Protein AF-A0AAE3IFM4-F1 (afdb_monomer_lite)

pLDDT: mean 79.19, std 12.28, range [44.66, 89.06]

Foldseek 3Di:
DDPVVVVFWDFLVRLCVVVVHDSVVLVVCCVVVNFPFPDQDPVPRTGIGGNVSVVVSVVVVVVPD

InterPro domains:
  IPR000551 MerR-type HTH domain [PF00376] (11-49)
  IPR000551 MerR-type HTH domain [PS50937] (9-50)
  IPR009061 Putative DNA-binding domain superfamily [SSF46955] (8-57)

Sequence (65 aa):
MNQEQKKKYLSIKEMGQKRGVSSKTLRYYDSIGIFKADYVDPDTGYRYYDPQQYEKICGYAERTL

Radius of gyration: 12.37 Å; chains: 1; bounding box: 27×29×31 Å

Organism: NCBI:txid2981726

Structure (mmCIF, N/CA/C/O backbone):
data_AF-A0AAE3IFM4-F1
#
_entry.id   AF-A0AAE3IFM4-F1
#
loop_
_atom_site.group_PDB
_atom_site.id
_atom_site.type_symbol
_atom_site.label_atom_id
_atom_site.label_alt_id
_atom_site.label_comp_id
_atom_site.label_asym_id
_atom_site.label_entity_id
_atom_site.label_seq_id
_atom_site.pdbx_PDB_ins_code
_atom_site.Cartn_x
_atom_site.Cartn_y
_atom_site.Cartn_z
_atom_site.occupancy
_atom_site.B_iso_or_equiv
_atom_site.auth_seq_id
_atom_site.auth_comp_id
_atom_site.auth_asym_id
_atom_site.auth_atom_id
_atom_site.pdbx_PDB_model_num
ATOM 1 N N . MET A 1 1 ? -13.703 -4.681 7.967 1.00 60.66 1 MET A N 1
ATOM 2 C CA . MET A 1 1 ? -12.599 -5.598 8.340 1.00 60.66 1 MET A CA 1
ATOM 3 C C . MET A 1 1 ? -12.815 -6.100 9.766 1.00 60.66 1 MET A C 1
ATOM 5 O O . MET A 1 1 ? -13.003 -5.274 10.650 1.00 60.66 1 MET A O 1
ATOM 9 N N . ASN A 1 2 ? -12.849 -7.415 10.004 1.00 68.94 2 ASN A N 1
ATOM 10 C CA . ASN A 1 2 ? -13.002 -7.993 11.354 1.00 68.94 2 ASN A CA 1
ATOM 11 C C . ASN A 1 2 ? -11.632 -8.161 12.060 1.00 68.94 2 ASN A C 1
ATOM 13 O O . ASN A 1 2 ? -10.578 -8.023 11.436 1.00 68.94 2 ASN A O 1
ATOM 17 N N . GLN A 1 3 ? -11.626 -8.369 13.385 1.00 57.94 3 GLN A N 1
ATOM 18 C CA . GLN A 1 3 ? -10.399 -8.317 14.209 1.00 57.94 3 GLN A CA 1
ATOM 19 C C . GLN A 1 3 ? -9.316 -9.323 13.775 1.00 57.94 3 GLN A C 1
ATOM 21 O O . GLN A 1 3 ? -8.127 -9.031 13.887 1.00 57.94 3 GLN A O 1
ATOM 26 N N . GLU A 1 4 ? -9.715 -10.468 13.223 1.00 62.28 4 GLU A N 1
ATOM 27 C CA . GLU A 1 4 ? -8.800 -11.505 12.737 1.00 62.28 4 GLU A CA 1
ATOM 28 C C . GLU A 1 4 ? -8.144 -11.138 11.395 1.00 62.28 4 GLU A C 1
ATOM 30 O O . GLU A 1 4 ? -6.943 -11.333 11.207 1.00 62.28 4 GLU A O 1
ATOM 35 N N . GLN A 1 5 ? -8.898 -10.501 10.494 1.00 62.09 5 GLN A N 1
ATOM 36 C CA . GLN A 1 5 ? -8.378 -9.941 9.243 1.00 62.09 5 GLN A CA 1
ATOM 37 C C . GLN A 1 5 ? -7.371 -8.817 9.505 1.00 62.09 5 GLN A C 1
ATOM 39 O O . GLN A 1 5 ? -6.324 -8.757 8.862 1.00 62.09 5 GLN A O 1
ATOM 44 N N . LYS A 1 6 ? -7.630 -7.971 10.509 1.00 63.28 6 LYS A N 1
ATOM 45 C CA . LYS A 1 6 ? -6.750 -6.849 10.875 1.00 63.28 6 LYS A CA 1
ATOM 46 C C . LYS A 1 6 ? -5.333 -7.294 11.266 1.00 63.28 6 LYS A C 1
ATOM 48 O O . LYS A 1 6 ? -4.398 -6.522 11.111 1.00 63.28 6 LYS A O 1
ATOM 53 N N . LYS A 1 7 ? -5.177 -8.530 11.760 1.00 66.31 7 LYS A N 1
ATOM 54 C CA . LYS A 1 7 ? -3.877 -9.142 12.089 1.00 66.31 7 LYS A CA 1
ATOM 55 C C . LYS A 1 7 ? -3.122 -9.678 10.868 1.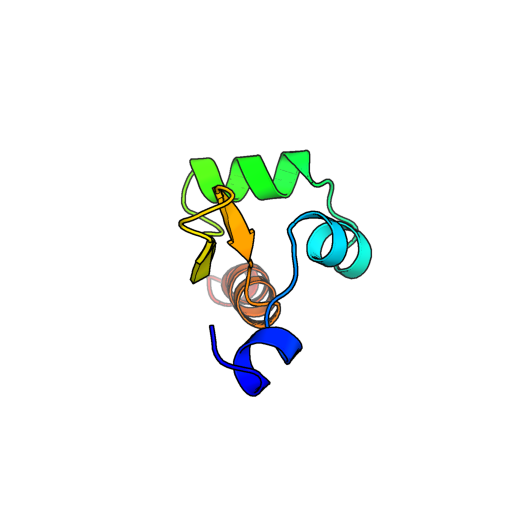00 66.31 7 LYS A C 1
ATOM 57 O O . LYS A 1 7 ? -1.912 -9.867 10.955 1.00 66.31 7 LYS A O 1
ATOM 62 N N . LYS A 1 8 ? -3.823 -9.975 9.769 1.00 78.94 8 LYS A N 1
ATOM 63 C CA . LYS A 1 8 ? -3.236 -10.541 8.546 1.00 78.94 8 LYS A CA 1
ATOM 64 C C . LYS A 1 8 ? -2.833 -9.473 7.538 1.00 78.94 8 LYS A C 1
ATOM 66 O O . LYS A 1 8 ? -1.798 -9.631 6.901 1.00 78.94 8 LYS A O 1
ATOM 71 N N . TYR A 1 9 ? -3.612 -8.404 7.406 1.00 84.31 9 TYR A N 1
ATOM 72 C CA . TYR A 1 9 ? -3.325 -7.359 6.430 1.00 84.31 9 TYR A CA 1
ATOM 73 C C . TYR A 1 9 ? -2.286 -6.359 6.928 1.00 84.31 9 TYR A C 1
ATOM 75 O O . TYR A 1 9 ? -2.286 -5.960 8.089 1.00 84.31 9 TYR A O 1
ATOM 83 N N . LEU A 1 10 ? -1.430 -5.917 6.013 1.00 86.94 10 LEU A N 1
ATOM 84 C CA . LEU A 1 10 ? -0.392 -4.931 6.267 1.00 86.94 10 LEU A CA 1
ATOM 85 C C . LEU A 1 10 ? -0.664 -3.665 5.460 1.00 86.94 10 LEU A C 1
ATOM 87 O O . LEU A 1 10 ? -1.080 -3.714 4.298 1.00 86.94 10 LEU A O 1
ATOM 91 N N . SER A 1 11 ? -0.401 -2.509 6.061 1.00 87.88 11 SER A N 1
ATOM 92 C CA . SER A 1 11 ? -0.386 -1.254 5.314 1.00 87.88 11 SER A CA 1
ATOM 93 C C . SER A 1 11 ? 0.757 -1.242 4.295 1.00 87.88 11 SER A C 1
ATOM 95 O O . SER A 1 11 ? 1.751 -1.961 4.419 1.00 87.88 11 SER A O 1
ATOM 97 N N . ILE A 1 12 ? 0.675 -0.349 3.307 1.00 86.50 12 ILE A N 1
ATOM 98 C CA . ILE A 1 12 ? 1.742 -0.163 2.306 1.00 86.50 12 ILE A CA 1
ATOM 99 C C . ILE A 1 12 ? 3.111 0.129 2.948 1.00 86.50 12 ILE A C 1
ATOM 101 O O . ILE A 1 12 ? 4.157 -0.197 2.388 1.00 86.50 12 ILE A O 1
ATOM 105 N N . LYS A 1 13 ? 3.111 0.779 4.119 1.00 87.38 13 LYS A N 1
ATOM 106 C CA . LYS A 1 13 ? 4.327 1.150 4.841 1.00 87.38 13 LYS A CA 1
ATOM 107 C C . LYS A 1 13 ? 4.931 -0.071 5.529 1.00 87.38 13 LYS A C 1
ATOM 109 O O . LYS A 1 13 ? 6.128 -0.304 5.390 1.00 87.38 13 LYS A O 1
ATOM 114 N N . GLU A 1 14 ? 4.103 -0.869 6.198 1.00 88.31 14 GLU A N 1
ATOM 115 C CA . GLU A 1 14 ? 4.521 -2.119 6.843 1.00 88.31 14 GLU A CA 1
ATOM 116 C C . GLU A 1 14 ? 4.982 -3.160 5.818 1.00 88.31 14 GLU A C 1
ATOM 118 O O . GLU A 1 14 ? 6.026 -3.782 6.003 1.00 88.31 14 GLU A O 1
ATOM 123 N N . MET A 1 15 ? 4.268 -3.296 4.695 1.00 86.62 15 MET A N 1
ATOM 124 C CA . MET A 1 15 ? 4.693 -4.153 3.582 1.00 86.62 15 MET A CA 1
ATOM 125 C C . MET A 1 15 ? 6.054 -3.738 3.038 1.00 86.62 15 MET A C 1
ATOM 127 O O . MET A 1 15 ? 6.922 -4.586 2.832 1.00 86.62 15 MET A O 1
ATOM 131 N N . GLY A 1 16 ? 6.252 -2.435 2.833 1.00 87.56 16 GLY A N 1
ATOM 132 C CA . GLY A 1 16 ? 7.514 -1.913 2.332 1.00 87.56 16 GLY A CA 1
ATOM 133 C C . GLY A 1 16 ? 8.685 -2.203 3.269 1.00 87.56 16 GLY A C 1
ATOM 134 O O . GL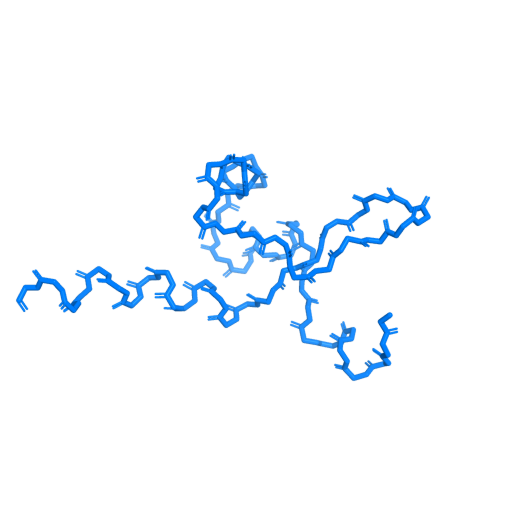Y A 1 16 ? 9.722 -2.690 2.827 1.00 87.56 16 GLY A O 1
ATOM 135 N N . GLN A 1 17 ? 8.491 -2.000 4.575 1.00 87.81 17 GLN A N 1
ATOM 136 C CA . GLN A 1 17 ? 9.498 -2.333 5.587 1.00 87.81 17 GLN A CA 1
ATOM 137 C C . GLN A 1 17 ? 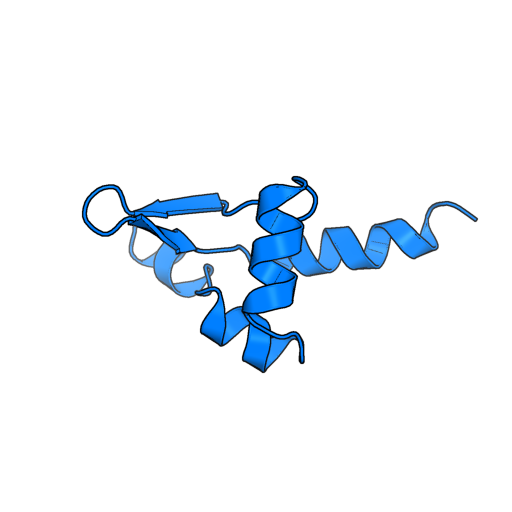9.798 -3.835 5.637 1.00 87.81 17 GLN A C 1
ATOM 139 O O . GLN A 1 17 ? 10.961 -4.221 5.700 1.00 87.81 17 GLN A O 1
ATOM 144 N N . LYS A 1 18 ? 8.771 -4.689 5.558 1.00 85.81 18 LYS A N 1
ATOM 145 C CA . LYS A 1 18 ? 8.926 -6.147 5.662 1.00 85.81 18 LYS A CA 1
ATOM 146 C C . LYS A 1 18 ? 9.586 -6.778 4.436 1.00 85.81 18 LYS A C 1
ATOM 148 O O . LYS A 1 18 ? 10.316 -7.754 4.576 1.00 85.81 18 LYS A O 1
ATOM 153 N N . ARG A 1 19 ? 9.308 -6.262 3.235 1.00 83.56 19 ARG A N 1
ATOM 154 C CA . ARG A 1 19 ? 9.830 -6.804 1.965 1.00 83.56 19 ARG A CA 1
ATOM 155 C C . ARG A 1 19 ? 11.042 -6.036 1.424 1.00 83.56 19 ARG A C 1
ATOM 157 O O . ARG A 1 19 ? 11.580 -6.431 0.398 1.00 83.56 19 ARG A O 1
ATOM 164 N N . GLY A 1 20 ? 11.469 -4.954 2.081 1.00 85.56 20 GLY A N 1
ATOM 165 C CA . GLY A 1 20 ? 12.570 -4.107 1.607 1.00 85.56 20 GLY A CA 1
ATOM 166 C C . GLY A 1 20 ? 12.217 -3.295 0.355 1.00 85.56 20 GLY A C 1
ATOM 167 O O . GLY A 1 20 ? 13.089 -2.958 -0.439 1.00 85.56 20 GLY A O 1
ATOM 168 N N . VAL A 1 21 ? 10.932 -2.994 0.158 1.00 85.25 21 VAL A N 1
ATOM 169 C CA . VAL A 1 21 ? 10.415 -2.304 -1.030 1.00 85.25 21 VAL A CA 1
ATOM 170 C C . VAL A 1 21 ? 9.901 -0.923 -0.640 1.00 85.25 21 VAL A C 1
ATOM 172 O O . VAL A 1 21 ? 9.297 -0.732 0.412 1.00 85.25 21 VAL A O 1
ATOM 175 N N . SER A 1 22 ? 10.101 0.079 -1.494 1.00 87.94 22 SER A N 1
ATOM 176 C CA . SER A 1 22 ? 9.572 1.412 -1.208 1.00 87.94 22 SER A CA 1
ATOM 177 C C . SER A 1 22 ? 8.039 1.444 -1.305 1.00 87.94 22 SER A C 1
ATOM 179 O O . SER A 1 22 ? 7.426 0.816 -2.172 1.00 87.94 22 SER A O 1
ATOM 181 N N . SER A 1 23 ? 7.397 2.281 -0.486 1.00 87.56 23 SER A N 1
ATOM 182 C CA . SER A 1 23 ? 5.955 2.556 -0.586 1.00 87.56 23 SER A CA 1
ATOM 183 C C . SER A 1 23 ? 5.540 3.108 -1.958 1.00 87.56 23 SER A C 1
ATOM 185 O O . SER A 1 23 ? 4.365 3.066 -2.319 1.00 87.56 23 SER A O 1
ATOM 187 N N . LYS A 1 24 ? 6.483 3.693 -2.708 1.00 89.06 24 LYS A N 1
ATOM 188 C CA . LYS A 1 24 ? 6.257 4.200 -4.066 1.00 89.06 24 LYS A CA 1
ATOM 189 C C . LYS A 1 24 ? 6.171 3.047 -5.065 1.00 89.06 24 LYS A C 1
ATOM 191 O O . LYS A 1 24 ? 5.248 3.022 -5.868 1.00 89.06 24 LYS A O 1
ATOM 196 N N . THR A 1 25 ? 7.070 2.073 -4.961 1.00 88.81 25 THR A N 1
ATOM 197 C CA . THR A 1 25 ? 7.071 0.863 -5.795 1.00 88.81 25 THR A CA 1
ATOM 198 C C . THR A 1 25 ? 5.809 0.032 -5.572 1.00 88.81 25 THR A C 1
ATOM 200 O O . THR A 1 25 ? 5.179 -0.383 -6.535 1.00 88.81 25 THR A O 1
ATOM 203 N N . LEU A 1 26 ? 5.370 -0.137 -4.319 1.00 86.12 26 LEU A N 1
ATOM 204 C CA . LEU A 1 26 ? 4.121 -0.852 -4.025 1.00 86.12 26 LEU A CA 1
ATOM 205 C C . LEU A 1 26 ? 2.891 -0.145 -4.620 1.00 86.12 26 LEU A C 1
ATOM 207 O O . LEU A 1 26 ? 2.033 -0.804 -5.195 1.00 86.12 26 LEU A O 1
ATOM 211 N N . ARG A 1 27 ? 2.834 1.195 -4.564 1.00 87.75 27 ARG A N 1
ATOM 212 C CA . ARG A 1 27 ? 1.785 1.976 -5.254 1.00 87.75 27 ARG A CA 1
ATOM 213 C C . ARG A 1 27 ? 1.834 1.821 -6.765 1.00 87.75 27 ARG A C 1
ATOM 215 O O . ARG A 1 27 ? 0.792 1.778 -7.405 1.00 87.75 27 ARG A O 1
ATOM 222 N N . TYR A 1 28 ? 3.036 1.759 -7.328 1.00 89.00 28 TYR A N 1
ATOM 223 C CA . TYR A 1 28 ? 3.200 1.517 -8.751 1.00 89.00 28 TYR A CA 1
ATOM 224 C C . TYR A 1 28 ? 2.635 0.143 -9.134 1.00 89.00 28 TYR A C 1
ATOM 226 O O . TYR A 1 28 ? 1.836 0.070 -10.059 1.00 89.00 28 TYR A O 1
ATOM 234 N N . TYR A 1 29 ? 2.952 -0.911 -8.372 1.00 87.19 29 TYR A N 1
ATOM 235 C CA . TYR A 1 29 ? 2.418 -2.262 -8.586 1.00 87.19 29 TYR A CA 1
ATOM 236 C C . TYR A 1 29 ? 0.895 -2.357 -8.427 1.00 87.19 29 TYR A C 1
ATOM 238 O O . TYR A 1 29 ? 0.262 -3.089 -9.188 1.00 87.19 29 TYR A O 1
ATOM 246 N N . ASP A 1 30 ? 0.305 -1.599 -7.501 1.00 87.50 30 ASP A N 1
ATOM 247 C CA . ASP A 1 30 ? -1.154 -1.454 -7.362 1.00 87.50 30 ASP A CA 1
ATOM 248 C C . ASP A 1 30 ? -1.763 -0.790 -8.605 1.00 87.50 30 ASP A C 1
ATOM 250 O O . ASP A 1 30 ? -2.709 -1.316 -9.191 1.00 87.50 30 ASP A O 1
ATOM 254 N N . SER A 1 31 ? -1.149 0.295 -9.092 1.00 87.69 31 SER A N 1
ATOM 255 C CA . SER A 1 31 ? -1.622 1.043 -10.266 1.00 87.69 31 SER A CA 1
ATOM 256 C C . SER A 1 31 ? -1.593 0.235 -11.563 1.00 87.69 31 SER A C 1
ATOM 258 O O . SER A 1 31 ? -2.469 0.419 -12.404 1.00 87.69 31 SER A O 1
ATOM 260 N N . ILE A 1 32 ? -0.596 -0.633 -11.743 1.00 89.06 32 ILE A N 1
ATOM 261 C CA . ILE A 1 32 ? -0.495 -1.518 -12.917 1.00 89.06 32 ILE A CA 1
ATOM 262 C C . ILE A 1 32 ? -1.211 -2.861 -12.702 1.00 89.06 32 ILE A C 1
ATOM 264 O O . ILE A 1 32 ? -1.215 -3.711 -13.587 1.00 89.06 32 ILE A O 1
ATOM 268 N N . GLY A 1 33 ? -1.824 -3.064 -11.532 1.00 84.88 33 GLY A N 1
ATOM 269 C CA . GLY A 1 33 ? -2.638 -4.235 -11.218 1.00 84.88 33 GLY A CA 1
ATOM 270 C C . GLY A 1 33 ? -1.868 -5.515 -10.887 1.00 84.88 33 GLY A C 1
ATOM 271 O O . GLY A 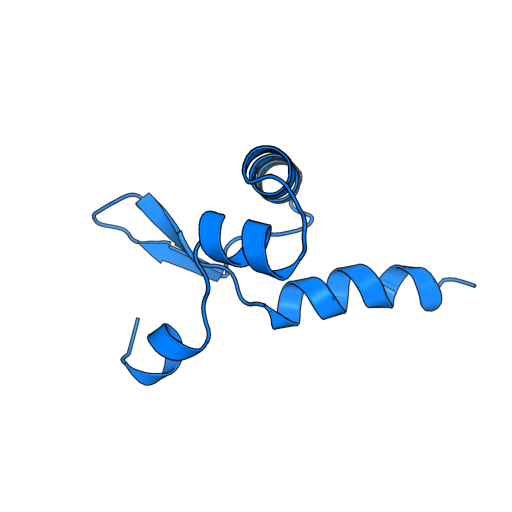1 33 ? -2.500 -6.563 -10.783 1.00 84.88 33 GLY A O 1
ATOM 272 N N . ILE A 1 34 ? -0.549 -5.439 -10.689 1.00 83.69 34 ILE A N 1
ATOM 273 C CA . ILE A 1 34 ? 0.290 -6.578 -10.281 1.00 83.69 34 ILE A CA 1
ATOM 274 C C . ILE A 1 34 ? 0.089 -6.902 -8.795 1.00 83.69 34 ILE A C 1
ATOM 276 O O . ILE A 1 34 ? 0.094 -8.070 -8.415 1.00 83.69 34 ILE A O 1
ATOM 280 N N . PHE A 1 35 ? -0.105 -5.884 -7.952 1.00 85.25 35 PHE A N 1
ATOM 281 C CA . PHE A 1 35 ? -0.254 -6.043 -6.504 1.00 85.25 35 PHE A CA 1
ATOM 282 C C . PHE A 1 35 ? -1.370 -5.146 -5.977 1.00 85.25 35 PHE A C 1
ATOM 284 O O . PHE A 1 35 ? -1.128 -3.997 -5.619 1.00 85.25 35 PHE A O 1
ATOM 291 N N . LYS A 1 36 ? -2.599 -5.664 -5.975 1.00 86.69 36 LYS A N 1
ATOM 292 C CA . LYS A 1 36 ? -3.793 -4.899 -5.602 1.00 86.69 36 LYS A CA 1
ATOM 293 C C . LYS A 1 36 ? -4.110 -5.039 -4.124 1.00 86.69 36 LYS A C 1
ATOM 295 O O . LYS A 1 36 ? -4.060 -6.149 -3.604 1.00 86.69 36 LYS A O 1
ATOM 300 N N . ALA A 1 37 ? -4.510 -3.937 -3.498 1.00 87.88 37 ALA A N 1
ATOM 301 C CA . ALA A 1 37 ? -5.031 -3.959 -2.135 1.00 87.88 37 ALA A CA 1
ATOM 302 C C . ALA A 1 37 ? -6.267 -4.870 -2.017 1.00 87.88 37 ALA A C 1
ATOM 304 O O . ALA A 1 37 ? -7.239 -4.702 -2.754 1.00 87.88 37 ALA A O 1
ATOM 305 N N . ASP A 1 38 ? -6.246 -5.796 -1.061 1.00 88.25 38 ASP A N 1
ATOM 306 C CA . ASP A 1 38 ? -7.386 -6.663 -0.736 1.00 88.25 38 ASP A CA 1
ATOM 307 C C . ASP A 1 38 ? -8.518 -5.894 -0.049 1.00 88.25 38 ASP A C 1
ATOM 309 O O . ASP A 1 38 ? -9.690 -6.258 -0.146 1.00 88.25 38 ASP A O 1
ATOM 313 N N . TYR A 1 39 ? -8.171 -4.818 0.659 1.00 86.38 39 TYR A N 1
ATOM 314 C CA . TYR A 1 39 ? -9.137 -3.968 1.334 1.00 86.38 39 TYR A CA 1
ATOM 315 C C . TYR A 1 39 ? -8.758 -2.497 1.200 1.00 86.38 39 TYR A C 1
ATOM 317 O O . TYR A 1 39 ? -7.619 -2.090 1.454 1.00 86.38 39 TYR A O 1
ATOM 325 N N . VAL A 1 40 ? -9.753 -1.696 0.829 1.00 88.25 40 VAL A N 1
ATOM 326 C CA . VAL A 1 40 ? -9.687 -0.239 0.851 1.00 88.25 40 VAL A CA 1
ATOM 327 C C . VAL A 1 40 ? -10.673 0.234 1.900 1.00 88.25 40 VAL A C 1
ATOM 329 O O . VAL A 1 40 ? -11.861 -0.071 1.833 1.00 88.25 40 VAL A O 1
ATOM 332 N N . ASP A 1 41 ? -10.157 0.947 2.886 1.00 85.50 41 ASP A N 1
ATOM 333 C CA . ASP A 1 41 ? -10.967 1.553 3.924 1.00 85.50 41 ASP A CA 1
ATOM 334 C C . ASP A 1 41 ? -11.861 2.644 3.305 1.00 85.50 41 ASP A C 1
ATOM 336 O O . ASP A 1 41 ? -11.329 3.560 2.671 1.00 85.50 41 ASP A O 1
ATOM 340 N N . PRO A 1 42 ? -13.197 2.539 3.415 1.00 85.94 42 PRO A N 1
ATOM 341 C CA . PRO A 1 42 ? -14.114 3.450 2.733 1.00 85.94 42 PRO A CA 1
ATOM 342 C C . PRO A 1 42 ? -14.130 4.850 3.356 1.00 85.94 42 PRO A C 1
ATOM 344 O O . PRO A 1 42 ? -14.424 5.816 2.657 1.00 85.94 42 PRO A O 1
ATOM 347 N N . ASP A 1 43 ? -13.787 4.968 4.639 1.00 88.88 43 ASP A N 1
ATOM 348 C CA . ASP A 1 43 ? -13.811 6.228 5.379 1.00 88.88 43 ASP A CA 1
ATOM 349 C C . ASP A 1 43 ? -12.535 7.048 5.147 1.00 88.88 43 ASP A C 1
ATOM 351 O O . ASP A 1 43 ? -12.567 8.274 5.051 1.00 88.88 43 ASP A O 1
ATOM 355 N N . THR A 1 44 ? -11.388 6.372 5.044 1.00 86.75 44 THR A N 1
ATOM 356 C CA . THR A 1 44 ? -10.066 7.019 4.987 1.00 86.75 44 THR A CA 1
ATOM 357 C C . THR A 1 44 ? -9.330 6.827 3.660 1.00 86.75 44 THR A C 1
ATOM 359 O O . THR A 1 44 ? -8.329 7.499 3.402 1.00 86.75 44 THR A O 1
ATOM 362 N N . GLY A 1 45 ? -9.770 5.890 2.817 1.00 84.00 45 GLY A N 1
ATOM 363 C CA . GLY A 1 45 ? -9.093 5.513 1.573 1.00 84.00 45 GLY A CA 1
ATOM 364 C C . GLY A 1 45 ? -7.780 4.747 1.777 1.00 84.00 45 GLY A C 1
ATOM 365 O O . GLY A 1 45 ? -7.015 4.560 0.819 1.00 84.00 45 GLY A O 1
ATOM 366 N N . TYR A 1 46 ? -7.478 4.315 3.008 1.00 85.25 46 TYR A N 1
ATOM 367 C CA . TYR A 1 46 ? -6.273 3.543 3.299 1.00 85.25 46 TYR A CA 1
ATOM 368 C C . TYR A 1 46 ? -6.344 2.148 2.683 1.00 85.25 46 TYR A C 1
ATOM 370 O O . TYR A 1 46 ? -7.349 1.449 2.765 1.00 85.25 46 TYR A O 1
ATOM 378 N N . ARG A 1 47 ? -5.231 1.742 2.069 1.00 86.44 47 ARG A N 1
ATOM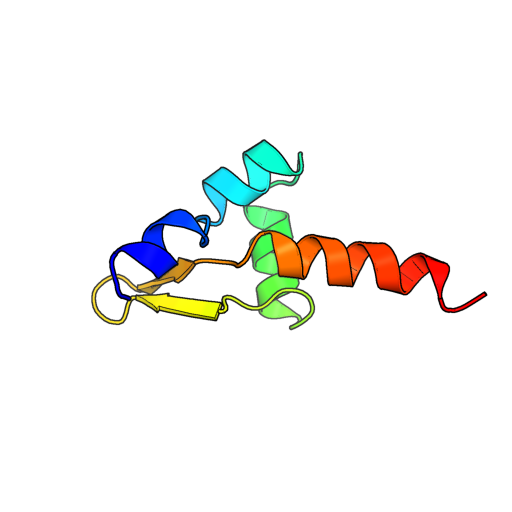 379 C CA . ARG A 1 47 ? -5.082 0.453 1.391 1.00 86.44 47 ARG A CA 1
ATOM 380 C C . ARG A 1 47 ? -4.343 -0.538 2.274 1.00 86.44 47 ARG A C 1
ATOM 382 O O . ARG A 1 47 ? -3.266 -0.227 2.795 1.00 86.44 47 ARG A O 1
ATOM 389 N N . TYR A 1 48 ? -4.904 -1.731 2.361 1.00 87.69 48 TYR A N 1
ATOM 390 C CA . TYR A 1 48 ? -4.397 -2.847 3.139 1.00 87.69 48 TYR A CA 1
ATOM 391 C C . TYR A 1 48 ? -4.148 -4.034 2.211 1.00 87.69 48 TYR A C 1
ATOM 393 O O . TYR A 1 48 ? -4.971 -4.339 1.348 1.00 87.69 48 TYR A O 1
ATOM 401 N N . TYR A 1 49 ? -2.996 -4.675 2.384 1.00 87.50 49 TYR A N 1
ATOM 402 C CA . TYR A 1 49 ? -2.485 -5.701 1.481 1.00 87.50 49 TYR A CA 1
ATOM 403 C C . TYR A 1 49 ? -2.212 -6.997 2.233 1.00 87.50 49 TYR A C 1
ATOM 405 O O . TYR A 1 49 ? -1.699 -6.959 3.357 1.00 87.50 49 TYR A O 1
ATOM 413 N N . ASP A 1 50 ? -2.511 -8.140 1.618 1.00 87.75 50 ASP A N 1
ATOM 414 C CA . ASP A 1 50 ? -2.144 -9.435 2.183 1.00 87.75 50 ASP A CA 1
ATOM 415 C C . ASP A 1 50 ? -0.646 -9.739 1.929 1.00 87.75 50 ASP A C 1
ATOM 417 O O . ASP A 1 50 ? -0.197 -9.805 0.777 1.00 87.75 50 ASP A O 1
ATOM 421 N N . PRO A 1 51 ? 0.178 -9.963 2.971 1.00 83.06 51 PRO A N 1
ATOM 422 C CA . PRO A 1 51 ? 1.579 -10.343 2.799 1.00 83.06 51 PRO A CA 1
ATOM 423 C C . PRO A 1 51 ? 1.792 -11.647 2.017 1.00 83.06 51 PRO A C 1
ATOM 425 O O . PRO A 1 51 ? 2.854 -11.791 1.402 1.00 83.06 51 PRO A O 1
ATOM 428 N N . GLN A 1 52 ? 0.823 -12.568 2.009 1.00 82.88 52 GLN A N 1
ATOM 429 C CA . GLN A 1 52 ? 0.853 -13.813 1.232 1.00 82.88 52 GLN A CA 1
ATOM 430 C C . GLN A 1 52 ? 0.674 -13.558 -0.269 1.00 82.88 52 GLN A C 1
ATOM 432 O O . GLN A 1 52 ? 1.186 -14.317 -1.090 1.00 82.88 52 GLN A O 1
ATOM 437 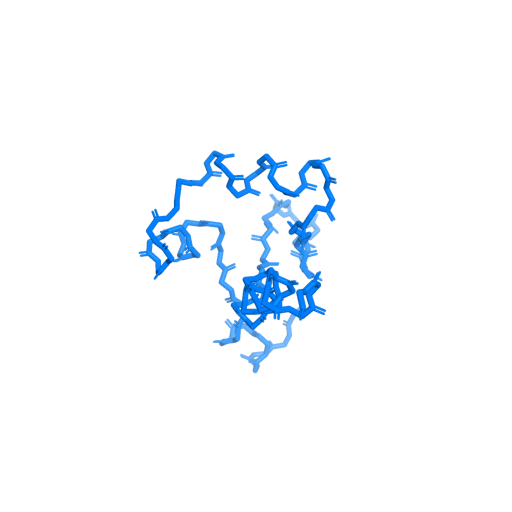N N . GLN A 1 53 ? -0.013 -12.480 -0.663 1.00 78.69 53 GLN A N 1
ATOM 438 C CA . GLN A 1 53 ? -0.147 -12.101 -2.074 1.00 78.69 53 GLN A CA 1
ATOM 439 C C . GLN A 1 53 ? 1.223 -11.757 -2.680 1.00 78.69 53 GLN A C 1
ATOM 441 O O . GLN A 1 53 ? 1.498 -12.108 -3.825 1.00 78.69 53 GLN A O 1
ATOM 446 N N . TYR A 1 54 ? 2.123 -11.163 -1.890 1.00 75.88 54 TYR A N 1
ATOM 447 C CA . TYR A 1 54 ? 3.496 -10.884 -2.319 1.00 75.88 54 TYR A CA 1
ATOM 448 C C . TYR A 1 54 ? 4.307 -12.164 -2.584 1.00 75.88 54 TYR A C 1
ATOM 450 O O . TYR A 1 54 ? 5.077 -12.222 -3.540 1.00 75.88 54 TYR A O 1
ATOM 458 N N . GLU A 1 55 ? 4.115 -13.210 -1.774 1.00 74.94 55 GLU A N 1
ATOM 459 C CA . GLU A 1 55 ? 4.731 -14.526 -2.008 1.00 74.94 55 GLU A CA 1
ATOM 460 C C . GLU A 1 55 ? 4.244 -15.164 -3.305 1.00 74.94 55 GLU A C 1
ATOM 462 O O . GLU A 1 55 ? 5.046 -15.734 -4.042 1.00 74.94 55 GLU A O 1
ATOM 467 N N . LYS A 1 56 ? 2.958 -14.999 -3.637 1.00 73.25 56 LYS A N 1
ATOM 468 C CA . LYS A 1 56 ? 2.426 -15.451 -4.927 1.00 73.25 56 LYS A CA 1
ATOM 469 C C . LYS A 1 56 ? 3.135 -14.744 -6.080 1.00 73.25 56 LYS A C 1
ATOM 471 O O . LYS A 1 56 ? 3.614 -15.421 -6.978 1.00 73.25 56 LYS A O 1
ATOM 476 N N . ILE A 1 57 ? 3.257 -13.413 -6.030 1.00 72.88 57 ILE A N 1
ATOM 477 C CA . ILE A 1 57 ? 3.924 -12.622 -7.083 1.00 72.88 57 ILE A CA 1
ATOM 478 C C . ILE A 1 57 ? 5.374 -13.071 -7.285 1.00 72.88 57 ILE A C 1
ATOM 480 O O . ILE A 1 57 ? 5.790 -13.272 -8.421 1.00 72.88 57 ILE A O 1
ATOM 484 N N . CYS A 1 58 ? 6.129 -13.267 -6.201 1.00 66.50 58 CYS A N 1
ATOM 485 C CA . CYS A 1 58 ? 7.519 -13.715 -6.293 1.00 66.50 58 CYS A CA 1
ATOM 486 C C . CYS A 1 58 ? 7.632 -15.155 -6.827 1.00 66.50 58 CYS A C 1
ATOM 488 O O . CYS A 1 58 ? 8.493 -15.432 -7.656 1.00 66.50 58 CYS A O 1
ATOM 490 N N . GLY A 1 59 ? 6.742 -16.058 -6.405 1.00 63.25 59 GLY A N 1
ATOM 491 C CA . GLY A 1 59 ? 6.766 -17.466 -6.816 1.00 63.25 59 GLY A CA 1
ATOM 492 C C . GLY A 1 59 ? 6.333 -17.724 -8.265 1.00 63.25 59 GLY A C 1
ATOM 493 O O . GLY A 1 59 ? 6.644 -18.779 -8.812 1.00 63.25 59 GLY A O 1
ATOM 494 N N . TYR A 1 60 ? 5.645 -16.784 -8.924 1.00 57.25 60 TYR A N 1
ATOM 495 C CA . TYR A 1 60 ? 5.321 -16.918 -10.352 1.00 57.25 60 TYR A CA 1
ATOM 496 C C . TYR A 1 60 ? 6.553 -16.797 -11.261 1.00 57.25 60 TYR A C 1
ATOM 498 O O . TYR A 1 60 ? 6.546 -17.362 -12.352 1.00 57.25 60 TYR A O 1
ATOM 506 N N . ALA A 1 61 ? 7.629 -16.137 -10.816 1.00 53.16 61 ALA A N 1
ATOM 507 C CA . ALA A 1 61 ? 8.859 -16.025 -11.603 1.00 53.16 61 ALA A CA 1
ATOM 508 C C . ALA A 1 61 ? 9.548 -17.386 -11.831 1.00 53.16 61 ALA A C 1
ATOM 510 O O . ALA A 1 61 ? 10.176 -17.584 -12.865 1.00 53.16 61 ALA A O 1
ATOM 511 N N . GLU A 1 62 ? 9.378 -18.343 -10.914 1.00 50.66 62 GLU A N 1
ATOM 512 C CA . GLU A 1 62 ? 10.047 -19.654 -10.958 1.00 50.66 62 GLU A CA 1
ATOM 513 C C . GLU A 1 62 ? 9.224 -20.748 -11.657 1.00 50.66 62 GLU A C 1
ATOM 515 O O . GLU A 1 62 ? 9.726 -21.839 -11.896 1.00 50.66 62 GLU A O 1
ATOM 520 N N . ARG A 1 63 ? 7.957 -20.477 -12.003 1.00 52.78 63 ARG A N 1
ATOM 521 C CA . ARG A 1 63 ? 7.050 -21.450 -12.647 1.00 52.78 63 ARG A CA 1
ATOM 522 C C . ARG A 1 63 ? 6.925 -21.306 -14.161 1.00 52.78 63 ARG A C 1
ATOM 524 O O . ARG A 1 63 ? 6.143 -22.030 -14.771 1.00 52.78 63 ARG A O 1
ATOM 531 N N . THR A 1 64 ? 7.670 -20.378 -14.752 1.00 48.75 64 THR A N 1
ATOM 532 C CA . THR A 1 64 ? 7.632 -20.108 -16.199 1.00 48.75 64 THR A CA 1
ATOM 533 C C . THR A 1 64 ? 8.895 -20.583 -16.927 1.00 48.75 64 THR A C 1
ATOM 535 O O . THR A 1 64 ? 9.102 -20.204 -18.077 1.00 48.75 64 THR A O 1
ATOM 538 N N . LEU A 1 65 ? 9.726 -21.401 -16.271 1.00 44.66 65 LEU A N 1
ATOM 539 C CA . LEU A 1 65 ? 10.918 -22.036 -16.838 1.00 44.66 65 LEU A CA 1
ATOM 540 C C . LEU A 1 65 ? 10.815 -23.558 -16.733 1.00 44.66 65 LEU A C 1
ATOM 542 O O . LEU A 1 65 ? 10.406 -24.038 -15.651 1.00 44.66 65 LEU A O 1
#

Secondary structure (DSSP, 8-state):
--HHHHHH-EEHHHHHHHHT--HHHHHHHHHTTSS--SEE-TTT--EEE-HHHHHHHHHGGGS--